Protein AF-A0A239LLR7-F1 (afdb_monomer_lite)

Foldseek 3Di:
DDPVVVVVVLVVLVVVLVVLVVVLVVLVVVLVVLVVVLVVCVVVVHDCPVSVVVSVVSVVVSVVSVVVNVVSDPPPPPPD

Sequence (80 aa):
MSRKAENAEKAEKAQHLAQVEQRIAEEEERLMLQRQRIAEARAMGWPTEEHEVLLSIMQNKLHDMQVQRRPLMPKQKGAH

Radius of gyration: 18.96 Å; chains: 1; bounding box: 41×18×54 Å

pLDDT: mean 89.39, std 12.63, range [37.62, 97.94]

Organism: NCBI:txid1688639

Structure (mmCIF, N/CA/C/O backbone):
data_AF-A0A239LLR7-F1
#
_entry.id   AF-A0A239LLR7-F1
#
loop_
_atom_site.group_PDB
_atom_site.id
_atom_site.type_symbol
_atom_site.label_atom_id
_atom_site.label_alt_id
_atom_site.label_comp_id
_atom_site.label_asym_id
_atom_site.label_entity_id
_atom_site.label_seq_id
_atom_site.pdbx_PDB_ins_code
_atom_site.Cartn_x
_atom_site.Cartn_y
_atom_site.Cartn_z
_atom_site.occupancy
_atom_site.B_iso_or_equiv
_atom_site.auth_seq_id
_atom_site.auth_comp_id
_atom_site.auth_asym_id
_atom_site.auth_atom_id
_atom_site.pdbx_PDB_model_num
ATOM 1 N N . MET A 1 1 ? 23.965 5.726 -30.121 1.00 60.84 1 MET A N 1
ATOM 2 C CA . MET A 1 1 ? 23.552 4.701 -29.135 1.00 60.84 1 MET A CA 1
ATOM 3 C C . MET A 1 1 ? 23.297 3.393 -29.875 1.00 60.84 1 MET A C 1
ATOM 5 O O . MET A 1 1 ? 22.596 3.416 -30.877 1.00 60.84 1 MET A O 1
ATOM 9 N N . SER A 1 2 ? 23.922 2.285 -29.466 1.00 76.31 2 SER A N 1
ATOM 10 C CA . SER A 1 2 ? 23.736 0.975 -30.117 1.00 76.31 2 SER A CA 1
ATOM 11 C C . SER A 1 2 ? 22.406 0.345 -29.689 1.00 76.31 2 SER A C 1
ATOM 13 O O . SER A 1 2 ? 22.063 0.419 -28.511 1.00 76.31 2 SER A O 1
ATOM 15 N N . ARG A 1 3 ? 21.687 -0.331 -30.601 1.00 76.31 3 ARG A N 1
ATOM 16 C CA . ARG A 1 3 ? 20.410 -1.029 -30.311 1.00 76.31 3 ARG A CA 1
ATOM 17 C C . ARG A 1 3 ? 20.504 -2.001 -29.123 1.00 76.31 3 ARG A C 1
ATOM 19 O O . ARG A 1 3 ? 19.519 -2.231 -28.433 1.00 76.31 3 ARG A O 1
ATOM 26 N N . LYS A 1 4 ? 21.697 -2.548 -28.860 1.00 77.69 4 LYS A N 1
ATOM 27 C CA . LYS A 1 4 ? 21.956 -3.415 -27.699 1.00 77.69 4 LYS A CA 1
ATOM 28 C C . LYS A 1 4 ? 21.828 -2.677 -26.359 1.00 77.69 4 LYS A C 1
ATOM 30 O O . LYS A 1 4 ? 21.304 -3.254 -25.416 1.00 77.69 4 LYS A O 1
ATOM 35 N N . ALA A 1 5 ? 22.266 -1.418 -26.288 1.00 80.62 5 ALA A N 1
ATOM 36 C CA . ALA A 1 5 ? 22.200 -0.612 -25.066 1.00 80.62 5 ALA A CA 1
ATOM 37 C C . ALA A 1 5 ? 20.756 -0.194 -24.738 1.00 80.62 5 ALA A C 1
ATOM 39 O O . ALA A 1 5 ? 20.333 -0.284 -23.593 1.00 80.62 5 ALA A O 1
ATOM 40 N N . GLU A 1 6 ? 19.972 0.166 -25.757 1.00 80.56 6 GLU A N 1
ATOM 41 C CA . GLU A 1 6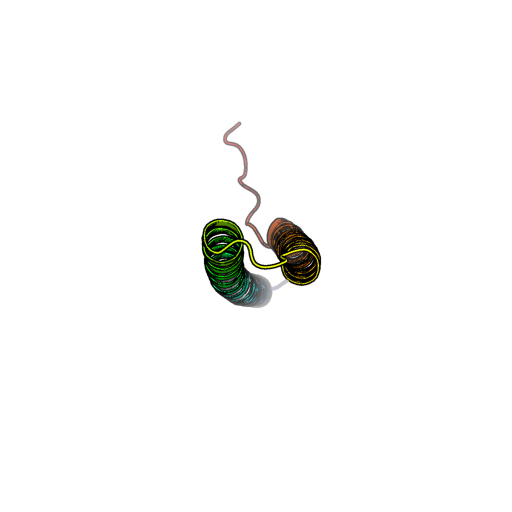 ? 18.553 0.514 -25.589 1.00 80.56 6 GLU A CA 1
ATOM 42 C C . GLU A 1 6 ? 17.711 -0.685 -25.115 1.00 80.56 6 GLU A C 1
ATOM 44 O O . GLU A 1 6 ? 16.811 -0.536 -24.289 1.00 80.56 6 GLU A O 1
ATOM 49 N N . ASN A 1 7 ? 18.009 -1.891 -25.608 1.00 83.75 7 ASN A N 1
ATOM 50 C CA . ASN A 1 7 ? 17.318 -3.106 -25.174 1.00 83.75 7 ASN A CA 1
ATOM 51 C C . ASN A 1 7 ? 17.650 -3.485 -23.723 1.00 83.75 7 ASN A C 1
ATOM 53 O O . ASN A 1 7 ? 16.760 -3.940 -23.007 1.00 83.75 7 ASN A O 1
ATOM 57 N N . ALA A 1 8 ? 18.895 -3.278 -23.283 1.00 86.81 8 ALA A N 1
ATOM 58 C CA . ALA A 1 8 ? 19.294 -3.520 -21.897 1.00 86.81 8 ALA A CA 1
ATOM 59 C C . ALA A 1 8 ? 18.580 -2.561 -20.928 1.00 86.81 8 ALA A C 1
ATOM 61 O O . ALA A 1 8 ? 17.982 -3.014 -19.956 1.00 86.81 8 ALA A O 1
ATOM 62 N N . GLU A 1 9 ? 18.537 -1.262 -21.247 1.00 86.19 9 GLU A N 1
ATOM 63 C CA . GLU A 1 9 ? 17.841 -0.253 -20.433 1.00 86.19 9 GLU A CA 1
ATOM 64 C C . GLU A 1 9 ? 16.330 -0.538 -20.323 1.00 86.19 9 GLU A C 1
ATOM 66 O O . GLU A 1 9 ? 15.723 -0.370 -19.264 1.00 86.19 9 GLU A O 1
ATOM 71 N N . LYS A 1 10 ? 15.699 -1.006 -21.409 1.00 86.06 10 LYS A N 1
ATOM 72 C CA . LYS A 1 10 ? 14.285 -1.416 -21.388 1.00 86.06 10 LYS A CA 1
ATOM 73 C C . LYS A 1 10 ? 14.047 -2.635 -20.500 1.00 86.06 10 LYS A C 1
ATOM 75 O O . LYS A 1 10 ? 13.053 -2.655 -19.777 1.00 86.06 10 LYS A O 1
ATOM 80 N N . ALA A 1 11 ? 14.931 -3.631 -20.554 1.00 87.94 11 ALA A N 1
ATOM 81 C CA . ALA A 1 11 ? 14.821 -4.829 -19.727 1.00 87.94 11 ALA A CA 1
ATOM 82 C C . ALA A 1 11 ? 14.974 -4.498 -18.234 1.00 87.94 11 ALA A C 1
ATOM 84 O O . ALA A 1 11 ? 14.174 -4.955 -17.422 1.00 87.94 11 ALA A O 1
ATOM 85 N N . GLU A 1 12 ? 15.932 -3.636 -17.888 1.00 90.31 12 GLU A N 1
ATOM 86 C CA . GLU A 1 12 ? 16.145 -3.169 -16.515 1.00 90.31 12 GLU A CA 1
ATOM 87 C C . GLU A 1 12 ? 14.928 -2.400 -15.979 1.00 90.31 12 GLU A C 1
ATOM 89 O O . GLU A 1 12 ? 14.439 -2.687 -14.886 1.00 90.31 12 GLU A O 1
ATOM 94 N N . LYS A 1 13 ? 14.359 -1.483 -16.777 1.00 89.12 13 LYS A N 1
ATOM 95 C CA . LYS A 1 13 ? 13.127 -0.767 -16.404 1.00 89.12 13 LYS A CA 1
ATOM 96 C C . LYS A 1 13 ? 11.939 -1.706 -16.214 1.00 89.12 13 LYS A C 1
ATOM 98 O O . LYS A 1 13 ? 11.168 -1.507 -15.280 1.00 89.12 13 LYS A O 1
ATOM 103 N N . ALA A 1 14 ? 11.791 -2.720 -17.067 1.00 90.00 14 ALA A N 1
ATOM 104 C CA . ALA A 1 14 ? 10.722 -3.708 -16.940 1.00 90.00 14 ALA A CA 1
ATOM 105 C C . ALA A 1 14 ? 10.874 -4.556 -15.666 1.00 90.00 14 ALA A C 1
ATOM 107 O O . ALA A 1 14 ? 9.896 -4.776 -14.956 1.00 90.00 14 ALA A O 1
ATOM 108 N N . GLN A 1 15 ? 12.099 -4.977 -15.339 1.00 93.56 15 GLN A N 1
ATOM 109 C CA . GLN A 1 15 ? 12.383 -5.708 -14.105 1.00 93.56 15 GLN A CA 1
ATOM 110 C C . GLN A 1 15 ? 12.114 -4.847 -12.865 1.00 93.56 15 GLN A C 1
ATOM 112 O O . GLN A 1 15 ? 11.482 -5.314 -11.919 1.00 93.56 15 GLN A O 1
ATOM 117 N N . HIS A 1 16 ? 12.547 -3.586 -12.878 1.00 92.25 16 HIS A N 1
ATOM 118 C CA . HIS A 1 16 ? 12.285 -2.661 -11.779 1.00 92.25 16 HIS A CA 1
ATOM 119 C C . HIS A 1 16 ? 10.782 -2.395 -11.609 1.00 92.25 16 HIS A C 1
ATOM 121 O O . HIS A 1 16 ? 10.282 -2.420 -10.486 1.00 92.25 16 HIS A O 1
ATOM 127 N N . LEU A 1 17 ? 10.038 -2.218 -12.708 1.00 92.94 17 LEU A N 1
ATOM 128 C CA . LEU A 1 17 ? 8.582 -2.072 -12.665 1.00 92.94 17 LEU A CA 1
ATOM 129 C C . LEU A 1 17 ? 7.917 -3.291 -12.017 1.00 92.94 17 LEU A C 1
ATOM 131 O O . LEU A 1 17 ? 7.113 -3.113 -11.107 1.00 92.94 17 LEU A O 1
ATOM 135 N N . ALA A 1 18 ? 8.296 -4.506 -12.420 1.00 94.56 18 ALA A N 1
ATOM 136 C CA . ALA A 1 18 ? 7.745 -5.735 -11.851 1.00 94.56 18 ALA A CA 1
ATOM 137 C C . ALA A 1 18 ? 8.000 -5.843 -10.336 1.00 94.56 18 ALA A C 1
ATOM 139 O O . ALA A 1 18 ? 7.107 -6.226 -9.584 1.00 94.56 18 ALA A O 1
ATOM 140 N N . GLN A 1 19 ? 9.189 -5.449 -9.867 1.00 94.62 19 GLN A N 1
ATOM 141 C CA .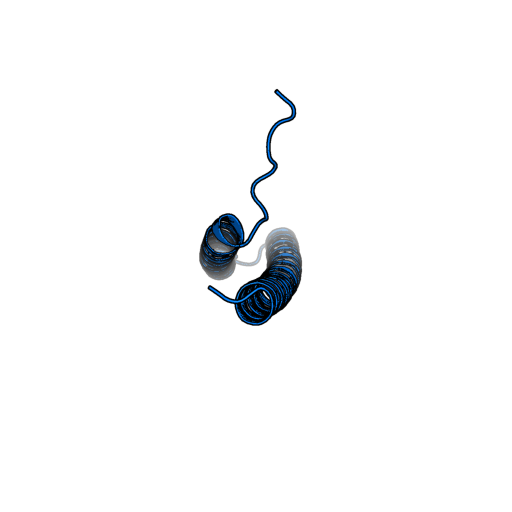 GLN A 1 19 ? 9.507 -5.419 -8.434 1.00 94.62 19 GLN A CA 1
ATOM 142 C C . GLN A 1 19 ? 8.654 -4.400 -7.670 1.00 94.62 19 GLN A C 1
ATOM 144 O O . GLN A 1 19 ? 8.171 -4.692 -6.577 1.00 94.62 19 GLN A O 1
ATOM 149 N N . VAL A 1 20 ? 8.461 -3.202 -8.230 1.00 94.06 20 VAL A N 1
ATOM 150 C CA . VAL A 1 20 ? 7.604 -2.176 -7.620 1.00 94.06 20 VAL A CA 1
ATOM 151 C C . VAL A 1 20 ? 6.148 -2.646 -7.581 1.00 94.06 20 VAL A C 1
ATOM 153 O O . VAL A 1 20 ? 5.489 -2.480 -6.560 1.00 94.06 20 VAL A O 1
ATOM 156 N N . GLU A 1 21 ? 5.653 -3.275 -8.648 1.00 95.69 21 GLU A N 1
ATOM 157 C CA . GLU A 1 21 ? 4.291 -3.818 -8.713 1.00 95.69 21 GLU A CA 1
ATOM 158 C C . GLU A 1 21 ? 4.064 -4.949 -7.708 1.00 95.69 21 GLU A C 1
ATOM 160 O O . GLU A 1 21 ? 3.049 -4.942 -7.015 1.00 95.69 21 GLU A O 1
ATOM 165 N N . GLN A 1 22 ? 5.029 -5.859 -7.554 1.00 96.44 22 GLN A N 1
ATOM 166 C CA . GLN A 1 22 ? 4.964 -6.896 -6.527 1.00 96.44 22 GLN A CA 1
ATOM 167 C C . GLN A 1 22 ? 4.871 -6.284 -5.122 1.00 96.44 22 GLN A C 1
ATOM 169 O O . GLN A 1 22 ? 4.000 -6.655 -4.339 1.00 96.44 22 GLN A O 1
ATOM 174 N N . ARG A 1 23 ? 5.729 -5.306 -4.807 1.00 95.25 23 ARG A N 1
ATOM 175 C CA . ARG A 1 23 ? 5.721 -4.641 -3.494 1.00 95.25 23 ARG A CA 1
ATOM 176 C C . ARG A 1 23 ? 4.431 -3.865 -3.236 1.00 95.25 23 ARG A C 1
ATOM 178 O O . ARG A 1 23 ? 3.967 -3.830 -2.102 1.00 95.25 23 ARG A O 1
ATOM 185 N N . ILE A 1 24 ? 3.854 -3.250 -4.268 1.00 96.50 24 ILE A N 1
ATOM 186 C CA . ILE A 1 24 ? 2.542 -2.597 -4.179 1.00 96.50 24 ILE A CA 1
ATOM 187 C C . ILE A 1 24 ? 1.471 -3.624 -3.804 1.00 96.50 24 ILE A C 1
ATOM 189 O O . ILE A 1 24 ? 0.735 -3.380 -2.853 1.00 96.50 24 ILE A O 1
ATOM 193 N N . ALA A 1 25 ? 1.429 -4.776 -4.479 1.00 96.81 25 ALA A N 1
ATOM 194 C CA . ALA A 1 25 ? 0.448 -5.822 -4.193 1.00 96.81 25 ALA A CA 1
ATOM 195 C C . ALA A 1 25 ? 0.567 -6.359 -2.753 1.00 96.81 25 ALA A C 1
ATOM 197 O O . ALA A 1 25 ? -0.434 -6.486 -2.050 1.00 96.81 25 ALA A O 1
ATOM 198 N N . GLU A 1 26 ? 1.792 -6.603 -2.278 1.00 96.31 26 GLU A N 1
ATOM 199 C CA . GLU A 1 26 ? 2.049 -7.038 -0.895 1.00 96.31 26 GLU A CA 1
ATOM 200 C C . GLU A 1 26 ? 1.570 -6.001 0.140 1.00 96.31 26 GLU A C 1
ATOM 202 O O . GLU A 1 26 ? 1.053 -6.345 1.204 1.00 96.31 26 GLU A O 1
ATOM 207 N N . GLU A 1 27 ? 1.733 -4.710 -0.147 1.00 96.44 27 GLU A N 1
ATOM 208 C CA . GLU A 1 27 ? 1.344 -3.634 0.770 1.00 96.44 27 GLU A CA 1
ATOM 209 C C . GLU A 1 27 ? -0.163 -3.345 0.720 1.00 96.44 27 GLU A C 1
ATOM 211 O O . GLU A 1 27 ? -0.755 -3.011 1.749 1.00 96.44 27 GLU A O 1
ATOM 216 N N . GLU A 1 28 ? -0.810 -3.557 -0.428 1.00 97.50 28 GLU A N 1
ATOM 217 C CA . GLU A 1 28 ? -2.271 -3.576 -0.556 1.00 97.50 28 GLU A CA 1
ATOM 218 C C . GLU A 1 28 ? -2.892 -4.702 0.282 1.00 97.50 28 GLU A C 1
ATOM 220 O O . GLU A 1 28 ? -3.849 -4.458 1.024 1.00 97.50 28 GLU A O 1
ATOM 225 N N . GLU A 1 29 ? -2.311 -5.905 0.248 1.00 97.50 29 GLU A N 1
ATOM 226 C CA . GLU A 1 29 ? -2.745 -7.028 1.087 1.00 97.50 29 GLU A CA 1
ATOM 227 C C . GLU A 1 29 ? -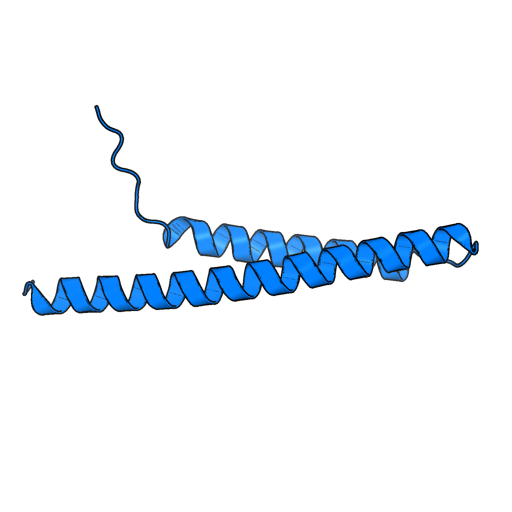2.584 -6.707 2.581 1.00 97.50 29 GLU A C 1
ATOM 229 O O . GLU A 1 29 ? -3.520 -6.875 3.370 1.00 97.50 29 GLU A O 1
ATOM 234 N N . ARG A 1 30 ? -1.433 -6.156 2.986 1.00 95.94 30 ARG A N 1
ATOM 235 C CA . ARG A 1 30 ? -1.207 -5.734 4.379 1.00 95.94 30 ARG A CA 1
ATOM 236 C C . ARG A 1 30 ? -2.212 -4.675 4.833 1.00 95.94 30 ARG A C 1
ATOM 238 O O . ARG A 1 30 ? -2.701 -4.746 5.961 1.00 95.94 30 ARG A O 1
ATOM 245 N N . LEU A 1 31 ? -2.534 -3.703 3.977 1.00 96.81 31 LEU A N 1
ATOM 246 C CA . LEU A 1 31 ? -3.543 -2.680 4.260 1.00 96.81 31 LEU A CA 1
ATOM 247 C C . LEU A 1 31 ? -4.936 -3.282 4.438 1.00 96.81 31 LEU A C 1
ATOM 249 O O . LEU A 1 31 ? -5.660 -2.881 5.351 1.00 96.81 31 LEU A O 1
ATOM 253 N N . MET A 1 32 ? -5.310 -4.244 3.596 1.00 97.94 32 MET A N 1
ATOM 254 C CA . MET A 1 32 ? -6.573 -4.967 3.727 1.00 97.94 32 MET A CA 1
ATOM 255 C C . MET A 1 32 ? -6.657 -5.685 5.081 1.00 97.94 32 MET A C 1
ATOM 257 O O . MET A 1 32 ? -7.631 -5.493 5.811 1.00 97.94 32 MET A O 1
ATOM 261 N N . LEU A 1 33 ? -5.617 -6.435 5.460 1.00 97.19 33 LEU A N 1
ATOM 262 C CA . LEU A 1 33 ? -5.562 -7.141 6.744 1.00 97.19 33 LEU A CA 1
ATOM 263 C C . LEU A 1 33 ? -5.628 -6.177 7.938 1.00 97.19 33 LEU A C 1
ATOM 265 O O . LEU A 1 33 ? -6.330 -6.442 8.912 1.00 97.19 33 LEU A O 1
ATOM 269 N N . GLN A 1 34 ? -4.944 -5.032 7.868 1.00 96.81 34 GLN A N 1
ATOM 270 C CA . GLN A 1 34 ? -4.997 -4.025 8.931 1.00 96.81 34 GLN A CA 1
ATOM 271 C C . GLN A 1 34 ? -6.396 -3.406 9.068 1.00 96.81 34 GLN A C 1
ATOM 273 O O . GLN A 1 34 ? -6.873 -3.212 10.186 1.00 96.81 34 GLN A O 1
ATOM 278 N N . ARG A 1 35 ? -7.088 -3.137 7.951 1.00 97.44 35 ARG A N 1
ATOM 279 C CA . ARG A 1 35 ? -8.485 -2.667 7.973 1.00 97.44 35 ARG A CA 1
ATOM 280 C C . ARG A 1 35 ? -9.412 -3.691 8.615 1.00 97.44 35 ARG A C 1
ATOM 282 O O . ARG A 1 35 ? -10.267 -3.304 9.407 1.00 97.44 35 ARG A O 1
ATOM 289 N N . GLN A 1 36 ? -9.222 -4.973 8.309 1.00 97.06 36 GLN A N 1
ATOM 290 C CA . GLN A 1 36 ? -9.991 -6.050 8.925 1.00 97.06 36 GLN A CA 1
ATOM 291 C C . GLN A 1 36 ? -9.766 -6.100 10.444 1.00 97.06 36 GLN A C 1
ATOM 293 O O . GLN A 1 36 ? -10.736 -6.101 11.195 1.00 97.06 36 GLN A O 1
ATOM 298 N N . ARG A 1 37 ? -8.511 -6.025 10.907 1.00 94.75 37 ARG A N 1
ATOM 299 C CA . ARG A 1 37 ? -8.184 -5.983 12.346 1.00 94.75 37 ARG A CA 1
ATOM 300 C C . ARG A 1 37 ? -8.839 -4.807 13.070 1.00 94.75 37 ARG A C 1
ATOM 302 O O . ARG A 1 37 ? -9.346 -4.977 14.172 1.00 94.75 37 ARG A O 1
ATOM 309 N N . ILE A 1 38 ? -8.857 -3.624 12.451 1.00 96.44 38 ILE A N 1
ATOM 310 C CA . ILE A 1 38 ? -9.545 -2.446 13.004 1.00 96.44 38 ILE A CA 1
ATOM 311 C C . ILE A 1 38 ? -11.052 -2.693 13.090 1.00 96.44 38 ILE A C 1
ATOM 313 O O . ILE A 1 38 ? -11.667 -2.369 14.102 1.00 96.44 38 ILE A O 1
ATOM 317 N N . ALA A 1 39 ? -11.655 -3.265 12.046 1.00 97.06 39 ALA A N 1
ATOM 318 C CA . ALA A 1 39 ? -13.080 -3.576 12.042 1.00 97.06 39 ALA A CA 1
ATOM 319 C C . ALA A 1 39 ? -13.448 -4.581 13.149 1.00 97.06 39 ALA A C 1
ATOM 321 O O . ALA A 1 39 ? -14.424 -4.366 13.865 1.00 97.06 39 ALA A O 1
ATOM 322 N N . GLU A 1 40 ? -12.639 -5.626 13.335 1.00 97.06 40 GLU A N 1
ATOM 323 C CA . GLU A 1 40 ? -12.807 -6.624 14.398 1.00 97.06 40 GLU A CA 1
ATOM 324 C C . GLU A 1 40 ? -12.644 -6.005 15.794 1.00 97.06 40 GLU A C 1
ATOM 326 O O . GLU A 1 40 ? -13.498 -6.201 16.658 1.00 97.06 40 GLU A O 1
ATOM 331 N N . ALA A 1 41 ? -11.604 -5.193 16.010 1.00 95.94 41 ALA A N 1
ATOM 332 C CA . ALA A 1 41 ? -11.387 -4.492 17.275 1.00 95.94 41 ALA A CA 1
ATOM 333 C C . ALA A 1 41 ? -12.554 -3.550 17.618 1.00 95.94 41 ALA A C 1
ATOM 335 O O . ALA A 1 41 ? -13.053 -3.574 18.744 1.00 95.94 41 ALA A O 1
ATOM 336 N N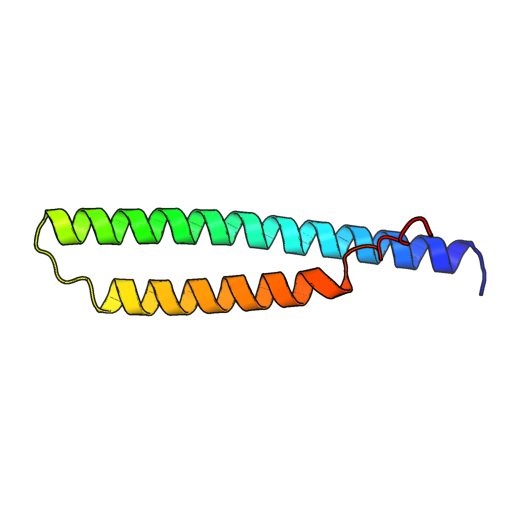 . ARG A 1 42 ? -13.069 -2.796 16.636 1.00 95.75 42 ARG A N 1
ATOM 337 C CA . ARG A 1 42 ? -14.259 -1.947 16.815 1.00 95.75 42 ARG A CA 1
ATOM 338 C C . ARG A 1 42 ? -15.501 -2.759 17.170 1.00 95.75 42 ARG A C 1
ATOM 340 O O . ARG A 1 42 ? -16.249 -2.349 18.051 1.00 95.75 42 ARG A O 1
ATOM 347 N N . ALA A 1 43 ? -15.710 -3.908 16.527 1.00 97.56 43 ALA A N 1
ATOM 348 C CA . ALA A 1 43 ? -16.836 -4.792 16.832 1.00 97.56 43 ALA A CA 1
ATOM 349 C C . ALA A 1 43 ? -16.779 -5.347 18.268 1.00 97.56 43 ALA A C 1
ATOM 351 O O . ALA A 1 43 ? -17.821 -5.591 18.872 1.00 97.56 43 ALA A O 1
ATOM 352 N N . MET A 1 44 ? -15.576 -5.500 18.829 1.00 97.06 44 MET A N 1
ATOM 353 C CA . MET A 1 44 ? -15.348 -5.921 20.217 1.00 97.06 44 MET A CA 1
ATOM 354 C C . MET A 1 44 ? -15.319 -4.757 21.224 1.00 97.06 44 MET A C 1
ATOM 356 O O . MET A 1 44 ? -15.177 -4.995 22.423 1.00 97.06 44 MET A O 1
ATOM 360 N N . GLY A 1 45 ? -15.445 -3.507 20.765 1.00 96.38 45 GLY A N 1
ATOM 361 C CA . GLY A 1 45 ? -15.339 -2.317 21.615 1.00 96.38 45 GLY A CA 1
ATOM 362 C C . GLY A 1 45 ? -13.918 -2.036 22.114 1.00 96.38 45 GLY A C 1
ATOM 363 O O . GLY A 1 45 ? -13.748 -1.387 23.145 1.00 96.38 45 GLY A O 1
ATOM 364 N N . TRP A 1 46 ? -12.895 -2.544 21.424 1.00 95.50 46 TRP A N 1
ATOM 365 C CA . TRP A 1 46 ? -11.492 -2.306 21.758 1.00 95.50 46 TRP A CA 1
ATOM 366 C C . TRP A 1 46 ? -10.997 -0.985 21.154 1.00 95.50 46 TRP A C 1
ATOM 368 O O . TRP A 1 46 ? -11.452 -0.595 20.076 1.00 95.50 46 TRP A O 1
ATOM 378 N N . PRO A 1 47 ? -10.057 -0.292 21.819 1.00 94.56 47 PRO A N 1
ATOM 379 C CA . PRO A 1 47 ? -9.476 0.937 21.288 1.00 94.56 47 PRO A CA 1
ATOM 380 C C . PRO A 1 47 ? -8.718 0.675 19.976 1.00 94.56 47 PRO A C 1
ATOM 382 O O . PRO A 1 47 ? -7.959 -0.289 19.873 1.00 94.56 47 PRO A O 1
ATOM 385 N N . THR A 1 48 ? -8.904 1.544 18.974 1.00 96.31 48 THR A N 1
ATOM 386 C CA . THR A 1 48 ? -8.296 1.398 17.634 1.00 96.31 48 THR A CA 1
ATOM 387 C C . THR A 1 48 ? -7.392 2.547 17.201 1.00 96.31 48 THR A C 1
ATOM 389 O O . THR A 1 48 ? -6.868 2.507 16.092 1.00 96.31 48 THR A O 1
ATOM 392 N N . GLU A 1 49 ? -7.156 3.547 18.048 1.00 95.25 49 GLU A N 1
ATOM 393 C CA . GLU A 1 49 ? -6.416 4.772 17.696 1.00 95.25 49 GLU A CA 1
ATOM 394 C C . GLU A 1 49 ? -5.010 4.478 17.149 1.00 95.25 49 GLU A C 1
ATOM 396 O O . GLU A 1 49 ? -4.656 4.926 16.059 1.00 95.25 49 GLU A O 1
ATOM 401 N N . GLU A 1 50 ? -4.228 3.642 17.839 1.00 92.31 50 GLU A N 1
ATOM 402 C CA . GLU A 1 50 ? -2.894 3.234 17.373 1.00 92.31 50 GLU A CA 1
ATOM 403 C C . GLU A 1 50 ? -2.953 2.464 16.044 1.00 92.31 50 GLU A C 1
ATOM 405 O O . GLU A 1 50 ? -2.116 2.653 15.157 1.00 92.31 50 GLU A O 1
ATOM 410 N N . HIS A 1 51 ? -3.978 1.624 15.866 1.00 92.06 51 HIS A N 1
ATOM 411 C CA . HIS A 1 51 ? -4.179 0.872 14.631 1.00 92.06 51 HIS A CA 1
ATOM 412 C C . HIS A 1 51 ? -4.552 1.779 13.454 1.00 92.06 51 HIS A C 1
ATOM 414 O O . HIS A 1 51 ? -4.146 1.496 12.324 1.00 92.06 51 HIS A O 1
ATOM 420 N N . GLU A 1 52 ? -5.298 2.853 13.705 1.00 94.44 52 GLU A N 1
ATOM 421 C CA . GLU A 1 52 ? -5.670 3.868 12.719 1.00 94.44 52 GLU A CA 1
ATOM 422 C C . GLU A 1 52 ? -4.476 4.736 12.316 1.00 94.44 52 GLU A C 1
ATOM 424 O O . GLU A 1 52 ? -4.291 5.011 11.127 1.00 94.44 52 GLU A O 1
ATOM 429 N N . VAL A 1 53 ? -3.605 5.085 13.268 1.00 96.25 53 VAL A N 1
ATOM 430 C CA . VAL A 1 53 ? -2.321 5.736 12.970 1.00 96.25 53 VAL A CA 1
ATOM 431 C C . VAL A 1 53 ? -1.461 4.832 12.087 1.00 96.25 53 VAL A C 1
ATOM 433 O O . VAL A 1 53 ? -0.962 5.278 11.051 1.00 96.25 53 VAL A O 1
ATOM 436 N N . LEU A 1 54 ? -1.334 3.547 12.437 1.00 94.69 54 LEU A N 1
ATOM 437 C CA . LEU A 1 54 ? -0.593 2.584 11.619 1.00 94.69 54 LEU A CA 1
ATOM 438 C C . LEU A 1 54 ? -1.198 2.449 10.214 1.00 94.69 54 LEU A C 1
ATOM 440 O O . LEU A 1 54 ? -0.459 2.430 9.229 1.00 94.69 54 LEU A O 1
ATOM 444 N N . LEU A 1 55 ? -2.530 2.405 10.108 1.00 96.00 55 LEU A N 1
ATOM 445 C CA . LEU A 1 55 ? -3.225 2.357 8.823 1.00 96.00 55 LEU A CA 1
ATOM 446 C C . LEU A 1 55 ? -2.863 3.567 7.950 1.00 96.00 55 LEU A C 1
ATOM 448 O O . LEU A 1 55 ? -2.536 3.386 6.779 1.00 96.00 55 LEU A O 1
ATOM 452 N N . SER A 1 56 ? -2.853 4.773 8.521 1.00 96.75 56 SER A N 1
ATOM 453 C CA . SER A 1 56 ? -2.469 6.004 7.818 1.00 96.75 56 SER A CA 1
ATOM 454 C C . SER A 1 56 ? -1.023 5.958 7.307 1.00 96.75 56 SER A C 1
ATOM 456 O O . SER A 1 56 ? -0.762 6.243 6.136 1.00 96.75 56 SER A O 1
ATOM 458 N N . ILE A 1 57 ? -0.078 5.500 8.137 1.00 96.44 57 ILE A N 1
ATOM 459 C CA . ILE A 1 57 ? 1.333 5.333 7.742 1.00 96.44 57 ILE A CA 1
ATOM 460 C C . ILE A 1 57 ? 1.457 4.362 6.559 1.00 96.44 57 ILE A C 1
ATOM 462 O O . ILE A 1 57 ? 2.164 4.642 5.589 1.00 96.44 57 ILE A O 1
ATOM 466 N N . MET A 1 58 ? 0.747 3.233 6.610 1.00 95.44 58 MET A N 1
ATOM 467 C CA . MET A 1 58 ? 0.747 2.243 5.531 1.00 95.44 58 MET A CA 1
ATOM 468 C C . MET A 1 58 ? 0.123 2.795 4.241 1.00 95.44 58 MET A C 1
ATOM 470 O O . MET A 1 58 ? 0.630 2.526 3.153 1.00 95.44 58 MET A O 1
ATOM 474 N N . GLN A 1 59 ? -0.937 3.603 4.341 1.00 97.00 59 GLN A N 1
ATOM 475 C CA . GLN A 1 59 ? -1.560 4.255 3.185 1.00 97.00 59 GLN A CA 1
ATOM 476 C C . GLN A 1 59 ? -0.617 5.259 2.517 1.00 97.00 59 GLN A C 1
ATOM 478 O O . GLN A 1 59 ? -0.519 5.268 1.290 1.00 97.00 59 GLN A O 1
ATOM 483 N N . ASN A 1 60 ? 0.119 6.048 3.305 1.00 97.00 60 ASN A N 1
ATOM 484 C CA . ASN A 1 60 ? 1.127 6.973 2.783 1.00 97.00 60 ASN A CA 1
ATOM 485 C C . ASN A 1 60 ? 2.253 6.217 2.071 1.00 97.00 60 ASN A C 1
ATOM 487 O O . ASN A 1 60 ? 2.614 6.552 0.947 1.00 97.00 60 ASN A O 1
ATOM 491 N N . LYS A 1 61 ? 2.738 5.124 2.668 1.00 95.38 61 LYS A N 1
ATOM 492 C CA . LYS A 1 61 ? 3.746 4.267 2.036 1.00 95.38 61 LYS A CA 1
ATOM 493 C C . LYS A 1 61 ? 3.257 3.688 0.704 1.00 95.38 61 LYS A C 1
ATOM 495 O O . LYS A 1 61 ? 3.998 3.721 -0.278 1.00 95.38 61 LYS A O 1
ATOM 500 N N . LEU A 1 62 ? 2.023 3.168 0.653 1.00 96.44 62 LEU A N 1
ATOM 501 C CA . LEU A 1 62 ? 1.417 2.670 -0.588 1.00 96.44 62 LEU A CA 1
ATOM 502 C C . LEU A 1 62 ? 1.347 3.774 -1.647 1.00 96.44 62 LEU A C 1
ATOM 504 O O . LEU A 1 62 ? 1.714 3.541 -2.800 1.00 96.44 62 LEU A O 1
ATOM 508 N N . HIS A 1 63 ? 0.929 4.975 -1.250 1.00 96.12 63 HIS 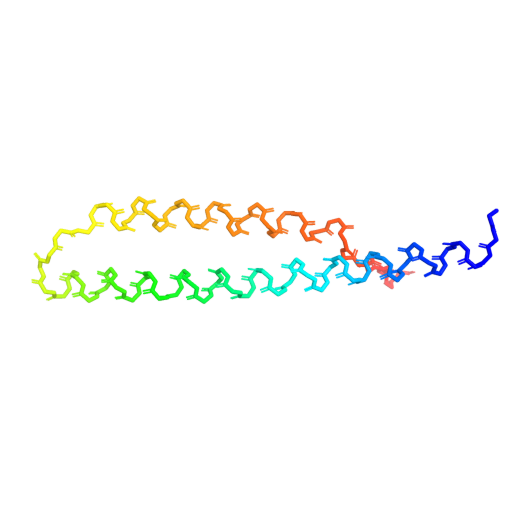A N 1
ATOM 509 C CA . HIS A 1 63 ? 0.889 6.129 -2.137 1.00 96.12 63 HIS A CA 1
ATOM 510 C C . HIS A 1 63 ? 2.268 6.445 -2.732 1.00 96.12 63 HIS A C 1
ATOM 512 O O . HIS A 1 63 ? 2.391 6.570 -3.952 1.00 96.12 63 HIS A O 1
ATOM 518 N N . ASP A 1 64 ? 3.316 6.486 -1.909 1.00 95.62 64 ASP A N 1
ATOM 519 C CA . ASP A 1 64 ? 4.681 6.759 -2.36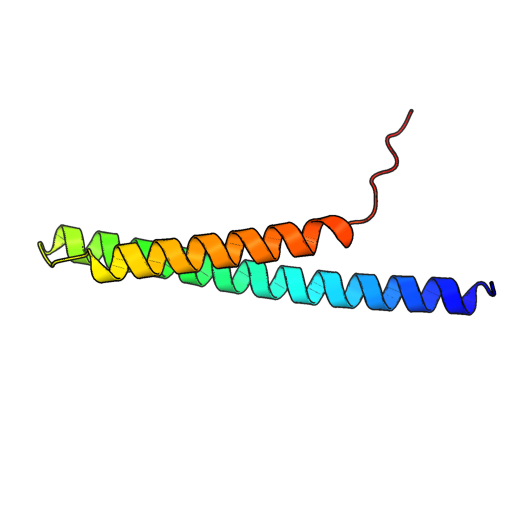6 1.00 95.62 64 ASP A CA 1
ATOM 520 C C . ASP A 1 64 ? 5.166 5.715 -3.383 1.00 95.62 64 ASP A C 1
ATOM 522 O O . ASP A 1 64 ? 5.747 6.065 -4.414 1.00 95.62 64 ASP A O 1
ATOM 526 N N . MET A 1 65 ? 4.872 4.430 -3.157 1.00 94.19 65 MET A N 1
ATOM 527 C CA . MET A 1 65 ? 5.202 3.364 -4.114 1.00 94.19 65 MET A CA 1
ATOM 528 C C . MET A 1 65 ? 4.419 3.507 -5.425 1.00 94.19 65 MET A C 1
ATOM 530 O O . MET A 1 65 ? 4.985 3.349 -6.509 1.00 94.19 65 MET A O 1
ATOM 534 N N . GLN A 1 66 ? 3.135 3.871 -5.360 1.00 93.50 66 GLN A N 1
ATOM 535 C CA . GLN A 1 66 ? 2.331 4.149 -6.553 1.00 93.50 66 GLN A CA 1
ATOM 536 C C . GLN A 1 66 ? 2.868 5.355 -7.340 1.00 93.50 66 GLN A C 1
ATOM 538 O O . GLN A 1 66 ? 2.844 5.341 -8.574 1.00 93.50 66 GLN A O 1
ATOM 543 N N . VAL A 1 67 ? 3.397 6.377 -6.661 1.00 94.44 67 VAL A N 1
ATOM 544 C CA . VAL A 1 67 ? 4.080 7.513 -7.300 1.00 94.44 67 VAL A CA 1
ATOM 545 C C . VAL A 1 67 ? 5.376 7.060 -7.978 1.00 94.44 67 VAL A C 1
ATOM 547 O O . VAL A 1 67 ? 5.592 7.412 -9.138 1.00 94.44 67 VAL A O 1
ATOM 550 N N . GLN A 1 68 ? 6.192 6.228 -7.321 1.00 89.88 68 GLN A N 1
ATOM 551 C CA . GLN A 1 68 ? 7.422 5.655 -7.895 1.00 89.88 68 GLN A CA 1
ATOM 552 C C . GLN A 1 68 ? 7.157 4.755 -9.111 1.00 89.88 68 GLN A C 1
ATOM 554 O O . GLN A 1 68 ? 7.967 4.712 -10.037 1.00 89.88 68 GLN A O 1
ATOM 559 N N . ARG A 1 69 ? 6.003 4.077 -9.152 1.00 91.81 69 ARG A N 1
ATOM 560 C CA . ARG A 1 69 ? 5.578 3.255 -10.293 1.00 91.81 69 ARG A CA 1
ATOM 561 C C . ARG A 1 69 ? 5.304 4.079 -11.555 1.00 91.81 69 ARG A C 1
ATOM 563 O O . ARG A 1 69 ? 5.637 3.640 -12.653 1.00 91.81 69 ARG A O 1
ATOM 570 N N . ARG A 1 70 ? 4.706 5.272 -11.431 1.00 88.94 70 ARG A N 1
ATOM 571 C CA . ARG A 1 70 ? 4.284 6.110 -12.578 1.00 88.94 70 ARG A CA 1
ATOM 572 C C . ARG A 1 70 ? 5.373 6.351 -13.636 1.00 88.94 70 ARG A C 1
ATOM 574 O O . ARG A 1 70 ? 5.079 6.123 -14.808 1.00 88.94 70 ARG A O 1
ATOM 581 N N . PRO A 1 71 ? 6.600 6.794 -13.297 1.00 88.88 71 PRO A N 1
ATOM 582 C CA . PRO A 1 71 ? 7.642 7.039 -14.296 1.00 88.88 71 PRO A CA 1
ATOM 583 C C . PRO A 1 71 ? 8.164 5.767 -14.981 1.00 88.88 71 PRO A C 1
ATOM 585 O O . PRO A 1 71 ? 8.784 5.871 -16.039 1.00 88.88 71 PRO A O 1
ATOM 588 N N . LEU A 1 72 ? 7.931 4.584 -14.400 1.00 86.06 72 LEU A N 1
ATOM 589 C CA . LEU A 1 72 ? 8.362 3.296 -14.953 1.00 86.06 72 LEU A CA 1
ATOM 590 C C . LEU A 1 72 ? 7.369 2.731 -15.976 1.00 86.06 72 LEU A C 1
ATOM 592 O O . LEU A 1 72 ? 7.739 1.877 -16.782 1.00 86.06 72 LEU A O 1
ATOM 596 N N . MET A 1 73 ? 6.119 3.205 -15.974 1.00 85.44 73 MET A N 1
ATOM 597 C CA . MET A 1 73 ? 5.120 2.739 -16.929 1.00 85.44 73 MET A CA 1
ATOM 598 C C . MET A 1 73 ? 5.465 3.214 -18.348 1.00 85.44 73 MET A C 1
ATOM 600 O O . MET A 1 73 ? 5.818 4.382 -18.549 1.00 85.44 73 MET A O 1
ATOM 604 N N . PRO A 1 74 ? 5.341 2.342 -19.364 1.00 77.31 74 PRO A N 1
ATOM 605 C CA . PRO A 1 74 ? 5.532 2.756 -20.742 1.00 77.31 74 PRO A CA 1
ATOM 606 C C . PRO A 1 74 ? 4.531 3.865 -21.068 1.00 77.31 74 PRO A C 1
ATOM 608 O O . PRO A 1 74 ? 3.331 3.719 -20.832 1.00 77.31 74 PRO A O 1
ATOM 611 N N . LYS A 1 75 ? 5.021 4.985 -21.618 1.00 73.69 75 LYS A N 1
ATOM 612 C CA . LYS A 1 75 ? 4.148 6.041 -22.138 1.00 73.69 75 LYS A CA 1
ATOM 613 C C . LYS A 1 75 ? 3.231 5.395 -23.169 1.00 73.69 75 LYS A C 1
ATOM 615 O O . LYS A 1 75 ? 3.709 4.980 -24.227 1.00 73.69 75 LYS A O 1
ATOM 620 N N . GLN A 1 76 ? 1.939 5.302 -22.865 1.00 61.28 76 GLN A N 1
ATOM 621 C CA . GLN A 1 76 ? 0.941 5.013 -23.881 1.00 61.28 76 GLN A CA 1
ATOM 622 C C . GLN A 1 76 ? 1.067 6.142 -24.900 1.00 61.28 76 GLN A C 1
ATOM 624 O O . GLN A 1 76 ? 0.690 7.282 -24.632 1.00 61.28 76 GLN A O 1
ATOM 629 N N . LYS A 1 77 ? 1.705 5.861 -26.039 1.00 50.97 77 LYS A N 1
ATOM 630 C CA . LYS A 1 77 ? 1.587 6.736 -27.195 1.00 50.97 77 LYS A CA 1
ATOM 631 C C . LYS A 1 77 ? 0.110 6.692 -27.542 1.00 50.97 77 LYS A C 1
ATOM 633 O O . LYS A 1 77 ? -0.363 5.669 -28.031 1.00 50.97 77 LYS A O 1
ATOM 638 N N . GLY A 1 78 ? -0.608 7.753 -27.182 1.00 46.16 78 GLY A N 1
ATOM 639 C CA . GLY A 1 78 ? -1.961 7.963 -27.655 1.00 46.16 78 GLY A CA 1
ATOM 640 C C . GLY A 1 78 ? -1.950 7.764 -29.162 1.00 46.16 78 GLY A C 1
ATOM 641 O O . GLY A 1 78 ? -1.125 8.355 -29.859 1.00 46.16 78 GLY A O 1
ATOM 642 N N . ALA A 1 79 ? -2.803 6.859 -29.623 1.00 47.16 79 ALA A N 1
ATOM 643 C CA . ALA A 1 79 ? -3.255 6.853 -30.994 1.00 47.16 79 ALA A CA 1
ATOM 644 C C . ALA A 1 79 ? -3.889 8.228 -31.256 1.00 47.16 79 ALA A C 1
ATOM 646 O O . ALA A 1 79 ? -5.006 8.492 -30.818 1.00 47.16 79 ALA A O 1
ATOM 647 N N . HIS A 1 80 ? -3.125 9.110 -31.889 1.00 37.62 80 HIS A N 1
ATOM 648 C CA . HIS A 1 80 ? -3.591 10.332 -32.524 1.00 37.62 80 HIS A CA 1
ATOM 649 C C . HIS A 1 80 ? -3.022 10.356 -33.934 1.00 37.62 80 HIS A C 1
ATOM 651 O O . HIS A 1 80 ? -1.816 10.042 -34.076 1.00 37.62 80 HIS A O 1
#

Secondary structure (DSSP, 8-state):
--HHHHHHHHHHHHHHHHHHHHHHHHHHHHHHHHHHHHHHHHHTT---HHHHHHHHHHHHHHHHHHHHHGGGS-------